Protein AF-A0A6P0J119-F1 (afdb_monomer_lite)

Radius of gyration: 34.5 Å; chains: 1; bounding box: 91×31×108 Å

Foldseek 3Di:
DWFAKKKKKKKWKKKKFKFFVVPGGTQDIDMWIDIDIDIAGIDPPDPDQDDRNHHDDPDDDTDDDDDDDDDPPDPVVVQVDDDDDTDMDIDMGTDMDMDMDPPDDDDDDDDTDDDDDDDDDDDDDDDDPPPPVVVVVVVPPPPPDDDDDDD

Structure (mmCIF, N/CA/C/O backbone):
data_AF-A0A6P0J119-F1
#
_entry.id   AF-A0A6P0J119-F1
#
loop_
_atom_site.group_PDB
_atom_site.id
_atom_site.type_symbol
_atom_site.label_atom_id
_atom_site.label_alt_id
_atom_site.label_comp_id
_atom_site.label_asym_id
_atom_site.label_entity_id
_atom_site.label_seq_id
_atom_site.pdbx_PDB_ins_code
_atom_site.Cartn_x
_atom_site.Cartn_y
_atom_site.Cartn_z
_atom_site.occupancy
_atom_site.B_iso_or_equiv
_atom_site.auth_seq_id
_atom_site.auth_comp_id
_atom_site.auth_asym_id
_atom_site.auth_atom_id
_atom_site.pdbx_PDB_model_num
ATOM 1 N N . GLN A 1 1 ? -15.773 -10.892 31.754 1.00 48.44 1 GLN A N 1
ATOM 2 C CA . GLN A 1 1 ? -14.857 -9.785 32.082 1.00 48.44 1 GLN A CA 1
ATOM 3 C C . GLN A 1 1 ? -15.279 -8.646 31.172 1.00 48.44 1 GLN A C 1
ATOM 5 O O . GLN A 1 1 ? -15.210 -8.831 29.965 1.00 48.44 1 GLN A O 1
ATOM 10 N N . GLU A 1 2 ? -15.884 -7.592 31.723 1.00 58.34 2 GLU A N 1
ATOM 11 C CA . GLU A 1 2 ? -16.327 -6.421 30.948 1.00 58.34 2 GLU A CA 1
ATOM 12 C C . GLU A 1 2 ? -15.096 -5.665 30.429 1.00 58.34 2 GLU A C 1
ATOM 14 O O . GLU A 1 2 ? -14.084 -5.582 31.132 1.00 58.34 2 GLU A O 1
ATOM 19 N N . GLY A 1 3 ? -15.141 -5.213 29.173 1.00 66.00 3 GLY A N 1
ATOM 20 C CA . GLY A 1 3 ? -14.013 -4.546 28.520 1.00 66.00 3 GLY A CA 1
ATOM 21 C C . GLY A 1 3 ? -13.724 -3.193 29.166 1.00 66.00 3 GLY A C 1
ATOM 22 O O . GLY A 1 3 ? -14.652 -2.476 29.507 1.00 66.00 3 GLY A O 1
ATOM 23 N N . ALA A 1 4 ? -12.451 -2.843 29.342 1.00 82.62 4 ALA A N 1
ATOM 24 C CA . ALA A 1 4 ? -12.044 -1.506 29.775 1.00 82.62 4 ALA A CA 1
ATOM 25 C C . ALA A 1 4 ? -11.980 -0.554 28.564 1.00 82.62 4 ALA A C 1
ATOM 27 O O . ALA A 1 4 ? -11.748 -1.038 27.452 1.00 82.62 4 ALA A O 1
ATOM 28 N N . PRO A 1 5 ? -12.137 0.774 28.753 1.00 87.69 5 PRO A N 1
ATOM 29 C CA . PRO A 1 5 ? -11.878 1.727 27.678 1.00 87.69 5 PRO A CA 1
ATOM 30 C C . PRO A 1 5 ? -10.437 1.574 27.178 1.00 87.69 5 PRO A C 1
ATOM 32 O O . PRO A 1 5 ? -9.519 1.285 27.956 1.00 87.69 5 PRO A O 1
ATOM 35 N N . SER A 1 6 ? -10.233 1.745 25.877 1.00 92.31 6 SER A N 1
ATOM 36 C CA . SER A 1 6 ? -8.945 1.500 25.236 1.00 92.31 6 SER A CA 1
ATOM 37 C C . SER A 1 6 ? -8.727 2.420 24.045 1.00 92.31 6 SER A C 1
ATOM 39 O O . SER A 1 6 ? -9.655 2.732 23.303 1.00 92.31 6 SER A O 1
ATOM 41 N N . THR A 1 7 ? -7.475 2.822 23.846 1.00 95.00 7 THR A N 1
ATOM 42 C CA . THR A 1 7 ? -7.051 3.466 22.606 1.00 95.00 7 THR A CA 1
ATOM 43 C C . THR A 1 7 ? -6.616 2.397 21.619 1.00 95.00 7 THR A C 1
ATOM 45 O O . THR A 1 7 ? -5.738 1.582 21.906 1.00 95.00 7 THR A O 1
ATOM 48 N N . VAL A 1 8 ? -7.226 2.433 20.446 1.00 95.62 8 VAL A N 1
ATOM 49 C CA . VAL A 1 8 ? -6.929 1.571 19.313 1.00 95.62 8 VAL A CA 1
ATOM 50 C C . VAL A 1 8 ? -6.116 2.369 18.303 1.00 95.62 8 VAL A C 1
ATOM 52 O O . VAL A 1 8 ? -6.444 3.514 18.013 1.00 95.62 8 VAL A O 1
ATOM 55 N N . THR A 1 9 ? -5.058 1.770 17.771 1.00 97.50 9 THR A N 1
ATOM 56 C CA . THR A 1 9 ? -4.258 2.320 16.672 1.00 97.50 9 THR A CA 1
ATOM 57 C C . THR A 1 9 ? -4.585 1.559 15.398 1.00 97.50 9 THR A C 1
ATOM 59 O O . THR A 1 9 ? -4.545 0.329 15.393 1.00 97.50 9 THR A O 1
ATOM 62 N N . LEU A 1 10 ? -4.914 2.284 14.338 1.00 97.12 10 LEU A N 1
ATOM 63 C CA . LEU A 1 10 ? -5.143 1.759 13.003 1.00 97.12 10 LEU A CA 1
ATOM 64 C C . LEU A 1 10 ? -4.006 2.231 12.108 1.00 97.12 10 LEU A C 1
ATOM 66 O O . LEU A 1 10 ? -3.795 3.433 11.974 1.00 97.12 10 LEU A O 1
ATOM 70 N N . ASP A 1 11 ? -3.332 1.290 11.465 1.00 97.62 11 ASP A N 1
ATOM 71 C CA . ASP A 1 11 ? -2.353 1.573 10.426 1.00 97.62 11 ASP A CA 1
ATOM 72 C C . ASP A 1 11 ? -2.954 1.119 9.100 1.00 97.62 11 ASP A C 1
ATOM 74 O O . ASP A 1 11 ? -2.967 -0.070 8.787 1.00 97.62 11 ASP A O 1
ATOM 78 N N . LEU A 1 12 ? -3.509 2.063 8.343 1.00 97.44 12 LEU A N 1
ATOM 79 C CA . LEU A 1 12 ? -4.074 1.843 7.015 1.00 97.44 12 LEU A CA 1
ATOM 80 C C . LEU A 1 12 ? -2.941 1.961 6.000 1.00 97.44 12 LEU A C 1
ATOM 82 O O . LEU A 1 12 ? -2.557 3.063 5.603 1.00 97.44 12 LEU A O 1
ATOM 86 N N . ALA A 1 13 ? -2.372 0.817 5.641 1.00 97.19 13 ALA A N 1
ATOM 87 C CA . ALA A 1 13 ? -1.148 0.738 4.865 1.00 97.19 13 ALA A CA 1
ATOM 88 C C . ALA A 1 13 ? -1.357 0.004 3.543 1.00 97.19 13 ALA A C 1
ATOM 90 O O . ALA A 1 13 ? -2.264 -0.822 3.383 1.00 97.19 13 ALA A O 1
ATOM 91 N N . SER A 1 14 ? -0.463 0.280 2.603 1.00 98.06 14 SER A N 1
ATOM 92 C CA . SER A 1 14 ? -0.303 -0.519 1.397 1.00 98.06 14 SER A CA 1
ATOM 93 C C . SER A 1 14 ? 1.169 -0.680 1.046 1.00 98.06 14 SER A C 1
ATOM 95 O O . SER A 1 14 ? 2.012 0.117 1.452 1.00 98.06 14 SER A O 1
ATOM 97 N N . GLU A 1 15 ? 1.468 -1.730 0.296 1.00 97.38 15 GLU A N 1
ATOM 98 C CA . GLU A 1 15 ? 2.767 -1.974 -0.310 1.00 97.38 15 GLU A CA 1
ATOM 99 C C . GLU A 1 15 ? 2.567 -2.098 -1.817 1.00 97.38 15 GLU A C 1
ATOM 101 O O . GLU A 1 15 ? 1.802 -2.945 -2.291 1.00 97.38 15 GLU A O 1
ATOM 106 N N . ILE A 1 16 ? 3.217 -1.208 -2.562 1.00 98.06 16 ILE A N 1
ATOM 107 C CA . ILE A 1 16 ? 3.161 -1.171 -4.020 1.00 98.06 16 ILE A CA 1
ATOM 108 C C . ILE A 1 16 ? 4.588 -1.303 -4.527 1.00 98.06 16 ILE A C 1
ATOM 110 O O . ILE A 1 16 ? 5.463 -0.547 -4.098 1.00 98.06 16 ILE A O 1
ATOM 114 N N . ALA A 1 17 ? 4.827 -2.242 -5.436 1.00 97.38 17 ALA A N 1
ATOM 115 C CA . ALA A 1 17 ? 6.153 -2.473 -5.986 1.00 97.38 17 ALA A CA 1
ATOM 116 C C . ALA A 1 17 ? 6.109 -2.753 -7.488 1.00 97.38 17 ALA A C 1
ATOM 118 O O . ALA A 1 17 ? 5.194 -3.398 -8.003 1.00 97.38 17 ALA A O 1
ATOM 119 N N . LEU A 1 18 ? 7.146 -2.284 -8.176 1.00 97.25 18 LEU A N 1
ATOM 120 C CA . LEU A 1 18 ? 7.475 -2.686 -9.534 1.00 97.25 18 LEU A CA 1
ATOM 121 C C . LEU A 1 18 ? 8.708 -3.582 -9.485 1.00 97.25 18 LEU A C 1
ATOM 123 O O . LEU A 1 18 ? 9.757 -3.184 -8.971 1.00 97.25 18 LEU A O 1
ATOM 127 N N . ILE A 1 19 ? 8.574 -4.780 -10.032 1.00 97.00 19 ILE A N 1
ATOM 128 C CA . ILE A 1 19 ? 9.568 -5.843 -9.945 1.00 97.00 19 ILE A CA 1
ATOM 129 C C . ILE A 1 19 ? 9.923 -6.293 -11.360 1.00 97.00 19 ILE A C 1
ATOM 131 O O . ILE A 1 19 ? 9.050 -6.481 -12.207 1.00 97.00 19 ILE A O 1
ATOM 135 N N . LEU A 1 20 ? 11.213 -6.458 -11.619 1.00 95.56 20 LEU A N 1
ATOM 136 C CA . LEU A 1 20 ? 11.719 -7.157 -12.787 1.00 95.56 20 LEU A CA 1
ATOM 137 C C . LEU A 1 20 ? 11.491 -8.657 -12.584 1.00 95.56 20 LEU A C 1
ATOM 139 O O . LEU A 1 20 ? 11.907 -9.190 -11.564 1.00 95.56 20 LEU A O 1
ATOM 143 N N . SER A 1 21 ? 10.817 -9.333 -13.514 1.00 94.38 21 SER A N 1
ATOM 144 C CA . SER A 1 21 ? 10.434 -10.742 -13.296 1.00 94.38 21 SER A CA 1
ATOM 145 C C . SER A 1 21 ? 11.631 -11.690 -13.325 1.00 94.38 21 SER A C 1
ATOM 147 O O . SER A 1 21 ? 11.659 -12.679 -12.602 1.00 94.38 21 SER A O 1
ATOM 149 N N . GLU A 1 22 ? 12.610 -11.391 -14.179 1.00 91.31 22 GLU A N 1
ATOM 150 C CA . GLU A 1 22 ? 13.846 -12.151 -14.310 1.00 91.31 22 GLU A CA 1
ATOM 151 C C . GLU A 1 22 ? 14.995 -11.184 -14.643 1.00 91.31 22 GLU A C 1
ATOM 153 O O . GLU A 1 22 ? 14.962 -10.548 -15.705 1.00 91.31 22 GLU A O 1
ATOM 158 N N . PRO A 1 23 ? 16.010 -11.065 -13.770 1.00 91.06 23 PRO A N 1
ATOM 159 C CA . PRO A 1 23 ? 16.039 -11.588 -12.396 1.00 91.06 23 PRO A CA 1
ATOM 160 C C . PRO A 1 23 ? 15.006 -10.894 -11.488 1.00 91.06 23 PRO A C 1
ATOM 162 O O . PRO A 1 23 ? 14.676 -9.738 -11.728 1.00 91.06 23 PRO A O 1
ATOM 165 N N . ASP A 1 24 ? 14.559 -11.580 -10.429 1.00 94.62 24 ASP A N 1
ATOM 166 C CA . ASP A 1 24 ? 13.621 -11.070 -9.409 1.00 94.62 24 ASP A CA 1
ATOM 167 C C . ASP A 1 24 ? 14.225 -9.888 -8.620 1.00 94.62 24 ASP A C 1
ATOM 169 O O . ASP A 1 24 ? 14.902 -10.064 -7.600 1.00 94.62 24 ASP A O 1
ATOM 173 N N . ILE A 1 25 ? 14.054 -8.674 -9.152 1.00 93.94 25 ILE A N 1
ATOM 174 C CA . ILE A 1 25 ? 14.626 -7.431 -8.616 1.00 93.94 25 ILE A CA 1
ATOM 175 C C . ILE A 1 25 ? 13.528 -6.383 -8.454 1.00 93.94 25 ILE A C 1
ATOM 177 O O . ILE A 1 25 ? 12.904 -5.962 -9.427 1.00 93.94 25 ILE A O 1
ATOM 181 N N . THR A 1 26 ? 13.360 -5.863 -7.239 1.00 95.62 26 THR A N 1
ATOM 182 C CA . THR A 1 26 ? 12.514 -4.689 -6.991 1.00 95.62 26 THR A CA 1
ATOM 183 C C . THR A 1 26 ? 13.166 -3.431 -7.563 1.00 95.62 26 THR A C 1
ATOM 185 O O . THR A 1 26 ? 14.220 -2.998 -7.100 1.00 95.62 26 THR A O 1
ATOM 188 N N . LEU A 1 27 ? 12.520 -2.821 -8.554 1.00 95.31 27 LEU A N 1
ATOM 189 C CA . LEU A 1 27 ? 12.991 -1.604 -9.221 1.00 95.31 27 LEU A CA 1
ATOM 190 C C . LEU A 1 27 ? 12.631 -0.351 -8.422 1.00 95.31 27 LEU A C 1
ATOM 192 O O . LEU A 1 27 ? 13.443 0.570 -8.288 1.00 95.31 27 LEU A O 1
ATOM 196 N N . VAL A 1 28 ? 11.403 -0.326 -7.904 1.00 96.06 28 VAL A N 1
ATOM 197 C CA . VAL A 1 28 ? 10.874 0.735 -7.049 1.00 96.06 28 VAL A CA 1
ATOM 198 C C . VAL A 1 28 ? 9.745 0.187 -6.182 1.00 96.06 28 VAL A C 1
ATOM 200 O O . VAL A 1 28 ? 8.942 -0.627 -6.636 1.00 96.06 28 VAL A O 1
ATOM 203 N N . ASP A 1 29 ? 9.686 0.650 -4.940 1.00 97.00 29 ASP A N 1
ATOM 204 C CA . ASP A 1 29 ? 8.612 0.371 -3.995 1.00 97.00 29 ASP A CA 1
ATOM 205 C C . ASP A 1 29 ? 8.165 1.654 -3.284 1.00 97.00 29 ASP A C 1
ATOM 207 O O . ASP A 1 29 ? 8.972 2.562 -3.045 1.00 97.00 29 ASP A O 1
ATOM 211 N N . VAL A 1 30 ? 6.876 1.716 -2.952 1.00 98.00 30 VAL A N 1
ATOM 212 C CA . VAL A 1 30 ? 6.262 2.774 -2.141 1.00 98.00 30 VAL A CA 1
ATOM 213 C C . VAL A 1 30 ? 5.342 2.165 -1.091 1.00 98.00 30 VAL A C 1
ATOM 215 O O . VAL A 1 30 ? 4.751 1.098 -1.302 1.00 98.00 30 VAL A O 1
ATOM 218 N N . LYS A 1 31 ? 5.223 2.847 0.053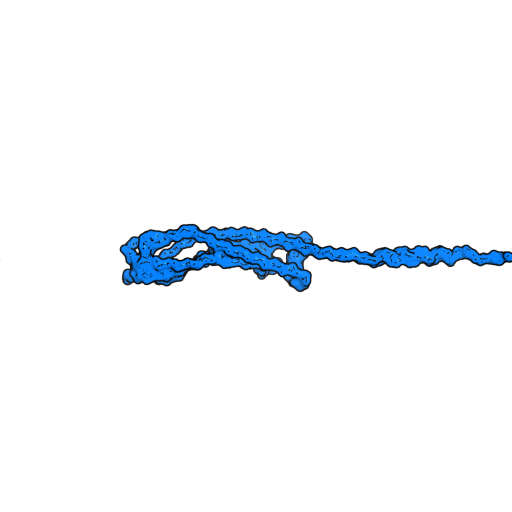 1.00 97.50 31 LYS A N 1
ATOM 219 C CA . LYS A 1 31 ? 4.456 2.353 1.207 1.00 97.50 31 LYS A CA 1
ATOM 220 C C . LYS A 1 31 ? 3.546 3.440 1.784 1.00 97.50 31 LYS A C 1
ATOM 222 O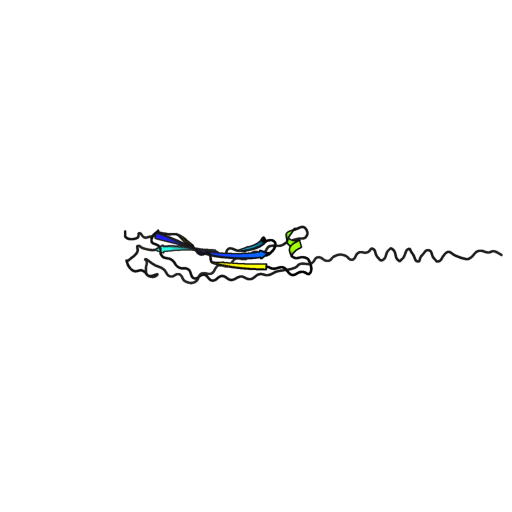 O . LYS A 1 31 ? 3.822 3.944 2.875 1.00 97.50 31 LYS A O 1
ATOM 227 N N . PRO A 1 32 ? 2.467 3.823 1.071 1.00 98.00 32 PRO A N 1
ATOM 228 C CA . PRO A 1 32 ? 1.482 4.757 1.603 1.00 98.00 32 PRO A CA 1
ATOM 229 C C . PRO A 1 32 ? 0.916 4.252 2.937 1.00 98.00 32 PRO A C 1
ATOM 231 O O . PRO A 1 32 ? 0.506 3.093 3.040 1.00 98.00 32 PRO A O 1
ATOM 234 N N . LEU A 1 33 ? 0.878 5.129 3.942 1.00 97.50 33 LEU A N 1
ATOM 235 C CA . LEU A 1 33 ? 0.397 4.827 5.289 1.00 97.50 33 LEU A CA 1
ATOM 236 C C . LEU A 1 33 ? -0.409 6.004 5.847 1.00 97.50 33 LEU A C 1
ATOM 238 O O . LEU A 1 33 ? 0.078 7.134 5.896 1.00 97.50 33 LEU A O 1
ATOM 242 N N . VAL A 1 34 ? -1.603 5.709 6.357 1.00 97.94 34 VAL A N 1
ATOM 243 C CA . VAL A 1 34 ? -2.312 6.563 7.317 1.00 97.94 34 VAL A CA 1
ATOM 244 C C . VAL A 1 34 ? -2.315 5.852 8.661 1.00 97.94 34 VAL A C 1
ATOM 246 O O . VAL A 1 34 ? -2.823 4.740 8.759 1.00 97.94 34 VAL A O 1
ATOM 249 N N . SER A 1 35 ? -1.790 6.501 9.698 1.00 97.06 35 SER A N 1
ATOM 250 C CA . SER A 1 35 ? -1.892 6.011 11.073 1.00 97.06 35 SER A CA 1
ATOM 251 C C . SER A 1 35 ? -2.859 6.888 11.860 1.00 97.06 35 SER A C 1
ATOM 253 O O . SER A 1 35 ? -2.745 8.117 11.853 1.00 97.06 35 SER A O 1
ATOM 255 N N . GLU A 1 36 ? -3.828 6.268 12.520 1.00 95.81 36 GLU A N 1
ATOM 256 C CA . GLU A 1 36 ? -4.841 6.950 13.318 1.00 95.81 36 GLU A CA 1
ATOM 257 C C . GLU A 1 36 ? -5.031 6.257 14.661 1.00 95.81 36 GLU A C 1
ATOM 259 O O . GLU A 1 36 ? -4.963 5.037 14.772 1.00 95.81 36 GLU A O 1
ATOM 264 N N . GLN A 1 37 ? -5.315 7.049 15.692 1.00 96.44 37 GLN A N 1
ATOM 265 C CA . GLN A 1 37 ? -5.699 6.537 16.997 1.00 96.44 37 GLN A CA 1
ATOM 266 C C . GLN A 1 37 ? -7.145 6.902 17.297 1.00 96.44 37 GLN A C 1
ATOM 268 O O . GLN A 1 37 ? -7.549 8.054 17.129 1.00 96.44 37 GLN A O 1
ATOM 273 N N . VAL A 1 38 ? -7.900 5.932 17.801 1.00 95.62 38 VAL A N 1
ATOM 274 C CA . VAL A 1 38 ? -9.284 6.113 18.230 1.00 95.62 38 VAL A CA 1
ATOM 275 C C . VAL A 1 38 ? -9.431 5.639 19.666 1.00 95.62 38 VAL A C 1
ATOM 277 O O . VAL A 1 38 ? -9.061 4.517 20.002 1.00 95.62 38 VAL A O 1
ATOM 280 N N . ALA A 1 39 ? -9.968 6.504 20.522 1.00 95.25 39 ALA A N 1
ATOM 281 C CA . ALA A 1 39 ? -10.363 6.123 21.869 1.00 95.25 39 ALA A CA 1
ATOM 282 C C . ALA A 1 39 ? -11.763 5.503 21.827 1.00 95.25 39 ALA A C 1
ATOM 284 O O . ALA A 1 39 ? -12.688 6.119 21.298 1.00 95.25 39 ALA A O 1
ATOM 285 N N . LEU A 1 40 ? -11.898 4.305 22.389 1.00 94.56 40 LEU A N 1
ATOM 286 C CA . LEU A 1 40 ? -13.165 3.604 22.558 1.00 94.56 40 LEU A CA 1
ATOM 287 C C . LEU A 1 40 ? -13.454 3.416 24.046 1.00 94.56 40 LEU A C 1
ATOM 289 O O . LEU A 1 40 ? -12.551 3.136 24.844 1.00 94.56 40 LEU A O 1
ATOM 293 N N . ASP A 1 41 ? -14.723 3.546 24.406 1.00 93.75 41 ASP A N 1
ATOM 294 C CA . ASP A 1 41 ? -15.222 3.216 25.731 1.00 93.75 41 ASP A CA 1
ATOM 295 C C . ASP A 1 41 ? -15.312 1.692 25.931 1.00 93.75 41 ASP A C 1
ATOM 297 O O . ASP A 1 41 ? -14.983 0.877 25.069 1.00 93.75 41 ASP A O 1
ATOM 301 N N . SER A 1 42 ? -15.740 1.294 27.127 1.00 92.00 42 SER A N 1
ATOM 302 C CA . SER A 1 42 ? -16.011 -0.103 27.476 1.00 92.00 42 SER A CA 1
ATOM 303 C C . SER A 1 42 ? -17.079 -0.718 26.565 1.00 92.00 42 SER A C 1
ATOM 305 O O . SER A 1 42 ? -18.042 -0.044 26.207 1.00 92.00 42 SER A O 1
ATOM 307 N N . TYR A 1 43 ? -16.946 -2.011 26.243 1.00 91.75 43 TYR A N 1
ATOM 308 C CA . TYR A 1 43 ? -17.977 -2.746 25.501 1.00 91.75 43 TYR A CA 1
ATOM 309 C C . TYR A 1 43 ? -19.315 -2.680 26.246 1.00 91.75 43 TYR A C 1
ATOM 311 O O . TYR A 1 43 ? -19.393 -3.056 27.416 1.00 91.75 43 TYR A O 1
ATOM 319 N N . ASP A 1 44 ? -20.358 -2.226 25.563 1.00 90.94 44 ASP A N 1
ATOM 320 C CA . ASP A 1 44 ? -21.685 -1.964 26.133 1.00 90.94 44 ASP A CA 1
ATOM 321 C C . ASP A 1 44 ? -22.637 -3.173 26.067 1.00 90.94 44 ASP A C 1
ATOM 323 O O . ASP A 1 44 ? -23.781 -3.099 26.521 1.00 90.94 44 ASP A O 1
ATOM 327 N N . GLY A 1 45 ? -22.165 -4.304 25.536 1.00 90.81 45 GLY A N 1
ATOM 328 C CA . GLY A 1 45 ? -22.942 -5.534 25.401 1.00 90.81 45 GLY A CA 1
ATOM 329 C C . GLY A 1 45 ? -23.484 -5.787 23.994 1.00 90.81 45 GLY A C 1
ATOM 330 O O . GLY A 1 45 ? -23.939 -6.908 23.741 1.00 90.81 45 GLY A O 1
ATOM 331 N N . VAL A 1 46 ? -23.399 -4.820 23.076 1.00 92.25 46 VAL A N 1
AT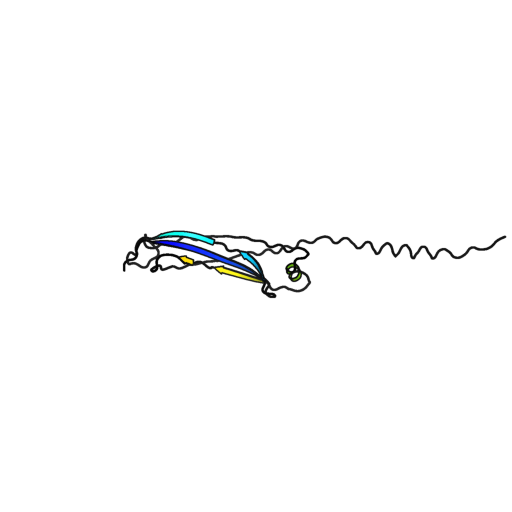OM 332 C CA . VAL A 1 46 ? -23.908 -4.933 21.702 1.00 92.25 46 VAL A CA 1
ATOM 333 C C . VAL A 1 46 ? -22.755 -4.936 20.702 1.00 92.25 46 VAL A C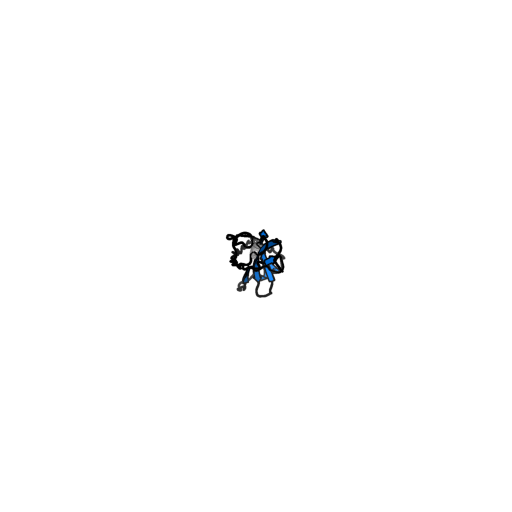 1
ATOM 335 O O . VAL A 1 46 ? -21.895 -4.067 20.716 1.00 92.25 46 VAL A O 1
ATOM 338 N N . LEU A 1 47 ? -22.732 -5.930 19.808 1.00 91.69 47 LEU A N 1
ATOM 339 C CA . LEU A 1 47 ? -21.720 -5.998 18.759 1.00 91.69 47 LEU A CA 1
ATOM 340 C C . LEU A 1 47 ? -22.143 -5.138 17.568 1.00 91.69 47 LEU A C 1
ATOM 342 O O . LEU A 1 47 ? -22.820 -5.617 16.655 1.00 91.69 47 LEU A O 1
ATOM 346 N N . ASP A 1 48 ? -21.714 -3.885 17.580 1.00 92.56 48 ASP A N 1
ATOM 347 C CA . ASP A 1 48 ? -21.807 -2.976 16.447 1.00 92.56 48 ASP A CA 1
ATOM 348 C C . ASP A 1 48 ? -20.527 -2.129 16.300 1.00 92.56 48 ASP A C 1
ATOM 350 O O . ASP A 1 48 ? -19.559 -2.284 17.043 1.00 92.56 48 ASP A O 1
ATOM 354 N N . PHE A 1 49 ? -20.490 -1.290 15.265 1.00 93.12 49 PHE A N 1
ATOM 355 C CA . PHE A 1 49 ? -19.384 -0.369 14.987 1.00 93.12 49 PHE A CA 1
ATOM 356 C C . PHE A 1 49 ? -19.843 1.088 15.151 1.00 93.12 49 PHE A C 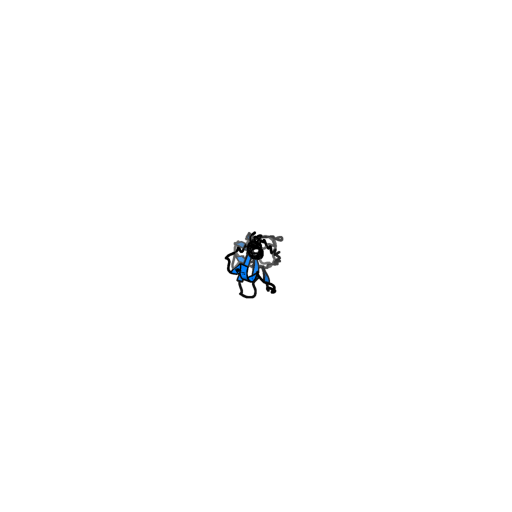1
ATOM 358 O O . PHE A 1 49 ? -19.503 1.950 14.333 1.00 93.12 49 PHE A O 1
ATOM 365 N N . ALA A 1 50 ? -20.679 1.352 16.157 1.00 90.94 50 ALA A N 1
ATOM 366 C CA . ALA A 1 50 ? -21.277 2.652 16.429 1.00 90.94 50 ALA A CA 1
ATOM 367 C C . ALA A 1 50 ? -21.209 3.007 17.928 1.00 90.94 50 ALA A C 1
ATOM 369 O O . ALA A 1 50 ? -20.701 2.258 18.756 1.00 90.94 50 ALA A O 1
ATOM 370 N N . GLY A 1 51 ? -21.705 4.197 18.278 1.00 90.69 51 GLY A N 1
ATOM 371 C CA . GLY A 1 51 ? -21.696 4.669 19.663 1.00 90.69 51 GLY A CA 1
ATOM 372 C C . GLY A 1 51 ? -20.298 5.049 20.153 1.00 90.69 51 GLY A C 1
ATOM 373 O O . GLY A 1 51 ? -19.482 5.539 19.378 1.00 90.69 51 GLY A O 1
ATOM 374 N N . SER A 1 52 ? -20.054 4.902 21.458 1.00 91.88 52 SER A N 1
ATOM 375 C CA . SER A 1 52 ? -18.745 5.189 22.062 1.00 91.88 52 SER A CA 1
ATOM 376 C C . SER A 1 52 ? -17.877 3.943 22.262 1.00 91.88 52 SER A C 1
ATOM 378 O O . SER A 1 52 ? -16.666 4.068 22.424 1.00 91.88 52 SER A O 1
ATOM 380 N N . SER A 1 53 ? -18.474 2.748 22.213 1.00 93.06 53 SER A N 1
ATOM 381 C CA . SER A 1 53 ? -17.815 1.439 22.319 1.00 93.06 53 SER A CA 1
ATOM 382 C C . SER A 1 53 ? -17.336 0.895 20.959 1.00 93.06 53 SER A C 1
ATOM 384 O O . SER A 1 53 ? -16.495 -0.006 20.918 1.00 93.06 53 SER A O 1
ATOM 386 N N . GLY A 1 54 ? -17.819 1.467 19.850 1.00 94.25 54 GLY A N 1
ATOM 387 C CA . GLY A 1 54 ? -17.447 1.124 18.480 1.00 94.25 54 GLY A CA 1
ATOM 388 C C . GLY A 1 54 ? -17.379 2.352 17.569 1.00 94.25 54 GLY A C 1
ATOM 389 O O . GLY A 1 54 ? -17.883 3.427 17.882 1.00 94.25 54 GLY A O 1
ATOM 390 N N . VAL A 1 55 ? -16.728 2.204 16.414 1.00 95.00 55 VAL A N 1
ATOM 391 C CA . VAL A 1 55 ? -16.594 3.287 15.432 1.00 95.00 55 VAL A CA 1
ATOM 392 C C . VAL A 1 55 ? -16.553 2.736 14.011 1.00 95.00 55 VAL A C 1
ATOM 394 O O . VAL A 1 55 ? -15.905 1.727 13.737 1.00 95.00 55 VAL A O 1
ATOM 397 N N . THR A 1 56 ? -17.205 3.444 13.091 1.00 95.44 56 THR A N 1
ATOM 398 C CA . THR A 1 56 ? -17.009 3.292 11.649 1.00 95.44 56 THR A CA 1
ATOM 399 C C . THR A 1 56 ? -16.319 4.549 11.152 1.00 95.44 56 THR A C 1
ATOM 401 O O . THR A 1 56 ? -16.861 5.649 11.272 1.00 95.44 56 THR A O 1
ATOM 404 N N . LEU A 1 57 ? -15.107 4.400 10.628 1.00 93.69 57 LEU A N 1
ATOM 405 C CA . LEU A 1 57 ? -14.332 5.529 10.130 1.00 93.69 57 LEU A CA 1
ATOM 406 C C . LEU A 1 57 ? -14.716 5.837 8.676 1.00 93.69 57 LEU A C 1
ATOM 408 O O . LEU A 1 57 ? -14.973 4.906 7.908 1.00 93.69 57 LEU A O 1
ATOM 412 N N . PRO A 1 58 ? -14.753 7.123 8.277 1.00 94.44 58 PRO A N 1
ATOM 413 C CA . PRO A 1 58 ? -14.867 7.480 6.869 1.00 94.44 58 PRO A CA 1
ATOM 414 C C . PRO A 1 58 ? -13.620 7.028 6.103 1.00 94.44 58 PRO A C 1
ATOM 416 O O . PRO A 1 58 ? -12.573 6.767 6.703 1.00 94.44 58 PRO A O 1
ATOM 419 N N . GLU A 1 59 ? -13.738 6.989 4.777 1.00 95.06 59 GLU A N 1
ATOM 420 C CA . GLU A 1 59 ? -12.639 6.663 3.870 1.00 95.06 59 GLU A CA 1
ATOM 421 C C . GLU A 1 59 ? -11.395 7.513 4.149 1.00 95.06 59 GLU A C 1
ATOM 423 O O . GLU A 1 59 ? -11.487 8.706 4.458 1.00 95.06 59 GLU A O 1
ATOM 428 N N . ARG A 1 60 ? -10.229 6.868 4.060 1.00 96.56 60 ARG A N 1
ATOM 429 C CA . ARG A 1 60 ? -8.916 7.491 4.213 1.00 96.56 60 ARG A CA 1
ATOM 430 C C . ARG A 1 60 ? -8.095 7.220 2.975 1.00 96.56 60 ARG A C 1
ATOM 432 O O . ARG A 1 60 ? -8.090 6.105 2.465 1.00 96.56 60 ARG A O 1
ATOM 439 N N . GLU A 1 61 ? -7.358 8.239 2.568 1.00 96.12 61 GLU A N 1
ATOM 440 C CA . GLU A 1 61 ? -6.462 8.175 1.429 1.00 96.12 61 GLU A CA 1
ATOM 441 C C . GLU A 1 61 ? -5.030 8.420 1.900 1.00 96.12 61 GLU A C 1
ATOM 443 O O . GLU A 1 61 ? -4.763 9.316 2.704 1.00 96.12 61 GLU A O 1
ATOM 448 N N . ALA A 1 62 ? -4.108 7.619 1.377 1.00 96.88 62 ALA A N 1
ATOM 449 C CA . ALA A 1 62 ? -2.684 7.896 1.403 1.00 96.88 62 ALA A CA 1
ATOM 450 C C . ALA A 1 62 ? -2.133 7.694 -0.002 1.00 96.88 62 ALA A C 1
ATOM 452 O O . ALA A 1 62 ? -2.526 6.776 -0.719 1.00 96.88 62 ALA A O 1
ATOM 453 N N . SER A 1 63 ? -1.183 8.543 -0.364 1.00 96.75 63 SER A N 1
ATOM 454 C CA . SER A 1 63 ? -0.436 8.450 -1.608 1.00 96.75 63 SER A CA 1
ATOM 455 C C . SER A 1 63 ? 1.043 8.577 -1.297 1.00 96.75 63 SER A C 1
ATOM 457 O O . SER A 1 63 ? 1.429 9.373 -0.441 1.00 96.75 63 SER A O 1
ATOM 459 N N . ASP A 1 64 ? 1.858 7.836 -2.026 1.00 97.69 64 ASP A N 1
ATOM 460 C CA . ASP A 1 64 ? 3.308 7.929 -1.975 1.00 97.69 64 ASP A CA 1
ATOM 461 C C . ASP A 1 64 ? 3.851 7.770 -3.398 1.00 97.69 64 ASP A C 1
ATOM 463 O O . ASP A 1 64 ? 3.192 7.193 -4.268 1.00 97.69 64 ASP A O 1
ATOM 467 N N . SER A 1 65 ? 5.025 8.330 -3.655 1.00 96.50 65 SER A N 1
ATOM 468 C CA . SER A 1 65 ? 5.648 8.312 -4.973 1.00 96.50 65 SER A CA 1
ATOM 469 C C . SER A 1 65 ? 7.153 8.232 -4.829 1.00 96.50 65 SER A C 1
ATOM 471 O O . SER A 1 65 ? 7.758 8.985 -4.063 1.00 96.50 65 SER A O 1
ATOM 473 N N . ARG A 1 66 ? 7.769 7.370 -5.629 1.00 97.31 66 ARG A N 1
ATOM 474 C CA . ARG A 1 66 ? 9.214 7.203 -5.651 1.00 97.31 66 ARG A CA 1
ATOM 475 C C . ARG A 1 66 ? 9.672 6.961 -7.077 1.00 97.31 66 ARG A C 1
ATOM 477 O O . ARG A 1 66 ? 8.957 6.373 -7.880 1.00 97.31 66 ARG A O 1
ATOM 484 N N . SER A 1 67 ? 10.876 7.421 -7.375 1.00 95.56 67 SER A N 1
ATOM 485 C CA . SER A 1 67 ? 11.553 7.177 -8.641 1.00 95.56 67 SER A CA 1
ATOM 486 C C . SER A 1 67 ? 12.926 6.584 -8.373 1.00 95.56 67 SER A C 1
ATOM 488 O O . SER A 1 67 ? 13.569 6.921 -7.376 1.00 95.56 67 SER A O 1
ATOM 490 N N . ASN A 1 68 ? 13.382 5.744 -9.292 1.00 94.81 68 ASN A N 1
ATOM 491 C CA . ASN A 1 68 ? 14.747 5.248 -9.330 1.00 94.81 68 ASN A CA 1
ATOM 492 C C . ASN A 1 68 ? 15.334 5.548 -10.714 1.00 94.81 68 ASN A C 1
ATOM 494 O O . ASN A 1 68 ? 14.614 5.474 -11.711 1.00 94.81 68 ASN A O 1
ATOM 498 N N . THR A 1 69 ? 16.614 5.906 -10.768 1.00 94.81 69 THR A N 1
ATOM 499 C CA . THR A 1 69 ? 17.296 6.298 -12.008 1.00 94.81 69 THR A CA 1
ATOM 500 C C . THR A 1 69 ? 18.553 5.463 -12.160 1.00 94.81 69 THR A C 1
ATOM 502 O O . THR A 1 69 ? 19.415 5.501 -11.286 1.00 94.81 69 THR A O 1
ATOM 505 N N . PHE A 1 70 ? 18.672 4.766 -13.289 1.00 92.94 70 PHE A N 1
ATOM 506 C CA . PHE A 1 70 ? 19.855 3.983 -13.637 1.00 92.94 70 PHE A CA 1
ATOM 507 C C . PHE A 1 70 ? 20.691 4.730 -14.680 1.00 92.94 70 PHE A C 1
ATOM 509 O O . PHE A 1 70 ? 20.174 5.144 -15.721 1.00 92.94 70 PHE A O 1
ATOM 516 N N . MET A 1 71 ? 21.976 4.920 -14.403 1.00 92.31 71 MET A N 1
ATOM 517 C CA . MET A 1 71 ? 22.927 5.623 -15.263 1.00 92.31 71 MET A CA 1
ATOM 518 C C . MET A 1 71 ? 23.907 4.658 -15.937 1.00 92.31 71 MET A C 1
ATOM 520 O O . MET A 1 71 ? 24.038 3.488 -15.581 1.00 92.31 71 MET A O 1
ATOM 524 N N . SER A 1 72 ? 24.640 5.165 -16.932 1.00 88.56 72 SER A N 1
ATOM 525 C CA . SER A 1 72 ? 25.725 4.423 -17.576 1.00 88.56 72 SER A CA 1
ATOM 526 C C . SER A 1 72 ? 26.751 3.946 -16.544 1.00 88.56 72 SER A C 1
ATOM 528 O O . SER A 1 72 ? 27.441 4.760 -15.934 1.00 88.56 72 SER A O 1
ATOM 530 N N . GLY A 1 73 ? 26.879 2.628 -16.397 1.00 86.88 73 GLY A N 1
ATOM 531 C CA . GLY A 1 73 ? 27.738 1.989 -15.396 1.00 86.88 73 GLY A CA 1
ATOM 532 C C . GLY A 1 73 ? 26.961 1.158 -14.375 1.00 86.88 73 GLY A C 1
ATOM 533 O O . GLY A 1 73 ? 27.547 0.240 -13.803 1.00 86.88 73 GLY A O 1
ATOM 534 N N . ASP A 1 74 ? 25.660 1.412 -14.216 1.00 91.62 74 ASP A N 1
ATOM 535 C CA . ASP A 1 74 ? 24.788 0.607 -13.363 1.00 91.62 74 ASP A CA 1
ATOM 536 C C . ASP A 1 74 ? 24.467 -0.723 -14.047 1.00 91.62 74 ASP A C 1
ATOM 538 O O . ASP A 1 74 ? 24.129 -0.775 -15.236 1.00 91.62 74 ASP A O 1
ATOM 542 N N . SER A 1 75 ? 24.567 -1.818 -13.296 1.00 89.62 75 SER A N 1
ATOM 543 C CA . SER A 1 75 ? 24.288 -3.157 -13.819 1.00 89.62 75 SER A CA 1
ATOM 544 C C . SER A 1 75 ? 22.827 -3.323 -14.232 1.00 89.62 75 SER A C 1
ATOM 546 O O . SER A 1 75 ? 22.526 -3.994 -15.216 1.00 89.62 75 SER A O 1
ATOM 548 N N . GLU A 1 76 ? 21.929 -2.657 -13.523 1.00 90.44 76 GLU A N 1
ATOM 549 C CA . GLU A 1 76 ? 20.486 -2.709 -13.677 1.00 90.44 76 GLU A CA 1
ATOM 550 C C . GLU A 1 76 ? 20.039 -2.071 -14.990 1.00 90.44 76 GLU A C 1
ATOM 552 O O . GLU A 1 76 ? 19.102 -2.559 -15.618 1.00 90.44 76 GLU A O 1
ATOM 557 N N . LEU A 1 77 ? 20.756 -1.042 -15.465 1.00 91.75 77 LEU A N 1
ATOM 558 C CA . LEU A 1 77 ? 20.474 -0.423 -16.759 1.00 91.75 77 LEU A CA 1
ATOM 559 C C . LEU A 1 77 ? 20.562 -1.452 -17.891 1.00 91.75 77 LEU A C 1
ATOM 561 O O . LEU A 1 77 ? 19.790 -1.374 -18.842 1.00 91.75 77 LEU A O 1
ATOM 565 N N . SER A 1 78 ? 21.460 -2.438 -17.784 1.00 90.62 78 SER A N 1
ATOM 566 C CA . SER A 1 78 ? 21.654 -3.449 -18.829 1.00 90.62 78 SER A CA 1
ATOM 567 C C . SER A 1 78 ? 20.411 -4.302 -19.103 1.00 90.62 78 SER A C 1
ATOM 569 O O . SER A 1 78 ? 20.245 -4.738 -20.240 1.00 90.62 78 SER A O 1
ATOM 571 N N . TYR A 1 79 ? 19.507 -4.463 -18.127 1.00 90.44 79 TYR A N 1
ATOM 572 C CA . TYR A 1 79 ? 18.230 -5.167 -18.312 1.00 90.44 79 TYR A CA 1
ATOM 573 C C . TYR A 1 79 ? 17.228 -4.379 -19.167 1.00 90.44 79 TYR A C 1
ATOM 575 O O . TYR A 1 79 ? 16.280 -4.948 -19.696 1.00 90.44 79 TYR A O 1
ATOM 583 N N . PHE A 1 80 ? 17.444 -3.074 -19.340 1.00 90.06 80 PHE A N 1
ATOM 584 C CA . PHE A 1 80 ? 16.586 -2.190 -20.133 1.00 90.06 80 PHE A CA 1
ATOM 585 C C . PHE A 1 80 ? 17.216 -1.798 -21.475 1.00 90.06 80 PHE A C 1
ATOM 587 O O . PHE A 1 80 ? 16.689 -0.931 -22.176 1.00 90.06 80 PHE A O 1
ATOM 594 N N . LEU A 1 81 ? 18.351 -2.409 -21.836 1.00 88.50 81 LEU A N 1
ATOM 595 C CA . LEU A 1 81 ? 19.045 -2.188 -23.101 1.00 88.50 81 LEU A CA 1
ATOM 596 C C . LEU A 1 81 ? 18.881 -3.404 -24.017 1.00 88.50 81 LEU A C 1
ATOM 598 O O . LEU A 1 81 ? 19.101 -4.541 -23.613 1.00 88.50 81 LEU A O 1
ATOM 602 N N . GLY A 1 82 ? 18.569 -3.163 -25.290 1.00 86.00 82 GLY A N 1
ATOM 603 C CA . GLY A 1 82 ? 18.451 -4.216 -26.296 1.00 86.00 82 GLY A CA 1
ATOM 604 C C . GLY A 1 82 ? 17.194 -4.076 -27.143 1.00 86.00 82 GLY A C 1
ATOM 605 O O . GLY A 1 82 ? 16.597 -3.008 -27.220 1.00 86.00 82 GLY A O 1
ATOM 606 N N . SER A 1 83 ? 16.831 -5.161 -27.823 1.00 82.31 83 SER A N 1
ATOM 607 C CA . SER A 1 83 ? 15.627 -5.247 -28.669 1.00 82.31 83 SER A CA 1
ATOM 608 C C . SER A 1 83 ? 14.631 -6.305 -28.187 1.00 82.31 83 SER A C 1
ATOM 610 O O . SER A 1 83 ? 13.662 -6.584 -28.884 1.00 82.31 83 SER A O 1
ATOM 612 N N . GLY A 1 84 ? 14.903 -6.919 -27.031 1.00 87.38 84 GLY A N 1
ATOM 613 C CA . GLY A 1 84 ? 14.016 -7.893 -26.407 1.00 87.38 84 GLY A CA 1
ATOM 614 C C . GLY A 1 84 ? 12.967 -7.225 -25.527 1.00 87.38 84 GLY A C 1
ATOM 615 O O . GLY A 1 84 ? 13.121 -6.068 -25.134 1.00 87.38 84 GLY A O 1
ATOM 616 N N . ASP A 1 85 ? 11.928 -7.990 -25.213 1.00 89.81 85 ASP A N 1
ATOM 617 C CA . ASP A 1 85 ? 10.919 -7.607 -24.235 1.00 89.81 85 ASP A CA 1
ATOM 618 C C . ASP A 1 85 ? 11.397 -7.949 -22.822 1.00 89.81 85 ASP A C 1
ATOM 620 O O . ASP A 1 85 ? 12.163 -8.896 -22.622 1.00 89.81 85 ASP A O 1
ATOM 624 N N . GLN A 1 86 ? 10.918 -7.182 -21.846 1.00 90.69 86 GLN A N 1
ATOM 625 C CA . GLN A 1 86 ? 11.206 -7.399 -20.439 1.00 90.69 86 GLN A CA 1
ATOM 626 C C . GLN A 1 86 ? 9.903 -7.470 -19.649 1.00 90.69 86 GLN A C 1
ATOM 628 O O . GLN A 1 86 ? 9.091 -6.544 -19.684 1.00 90.69 86 GLN A O 1
ATOM 633 N N . ASP A 1 87 ? 9.733 -8.555 -18.899 1.00 93.94 87 ASP A N 1
ATOM 634 C CA . ASP A 1 87 ? 8.543 -8.760 -18.084 1.00 93.94 87 ASP A CA 1
ATOM 635 C C . ASP A 1 87 ? 8.666 -8.016 -16.754 1.00 93.94 87 ASP A C 1
ATOM 637 O O . ASP A 1 87 ? 9.593 -8.249 -15.965 1.00 93.94 87 ASP A O 1
ATOM 641 N N . LEU A 1 88 ? 7.690 -7.151 -16.485 1.00 94.75 88 LEU A N 1
ATOM 642 C CA . LEU A 1 88 ? 7.558 -6.415 -15.234 1.00 94.75 88 LEU A CA 1
ATOM 643 C C . LEU A 1 88 ? 6.322 -6.890 -14.473 1.00 94.75 88 LEU A C 1
ATOM 645 O O . LEU A 1 88 ? 5.230 -6.992 -15.033 1.00 94.75 88 LEU A O 1
ATOM 649 N N . ILE A 1 89 ? 6.490 -7.120 -13.177 1.00 96.50 89 ILE A N 1
ATOM 650 C CA . ILE A 1 89 ? 5.403 -7.420 -12.254 1.00 96.50 89 ILE A CA 1
ATOM 651 C C . ILE A 1 89 ? 5.103 -6.154 -11.464 1.00 96.50 89 ILE A C 1
ATOM 653 O O . ILE A 1 89 ? 5.961 -5.616 -10.767 1.00 96.50 89 ILE A O 1
ATOM 657 N N . PHE A 1 90 ? 3.860 -5.695 -11.561 1.00 96.50 90 PHE A N 1
ATOM 658 C CA . PHE A 1 90 ? 3.332 -4.642 -10.709 1.00 96.50 90 PHE A CA 1
ATOM 659 C C . PHE A 1 90 ? 2.469 -5.267 -9.613 1.00 96.50 90 PHE A C 1
ATOM 661 O O . PHE A 1 90 ? 1.506 -5.981 -9.909 1.00 96.50 90 PHE A O 1
ATOM 668 N N . THR A 1 91 ? 2.806 -5.005 -8.353 1.00 96.94 91 THR A N 1
ATOM 669 C CA . THR A 1 91 ? 2.038 -5.463 -7.193 1.00 96.94 91 THR A CA 1
ATOM 670 C C . THR A 1 91 ? 1.471 -4.275 -6.431 1.00 96.94 91 THR A C 1
ATOM 672 O O . THR A 1 91 ? 2.109 -3.233 -6.307 1.00 96.94 91 THR A O 1
ATOM 675 N N . ALA A 1 92 ? 0.253 -4.440 -5.922 1.00 96.94 92 ALA A N 1
ATOM 676 C CA . ALA A 1 92 ? -0.425 -3.467 -5.080 1.00 96.94 92 ALA A CA 1
ATOM 677 C C . ALA A 1 92 ? -1.210 -4.232 -4.009 1.00 96.94 92 ALA A C 1
ATOM 679 O O . ALA A 1 92 ? -2.236 -4.850 -4.301 1.00 96.94 92 ALA A O 1
ATOM 680 N N . LEU A 1 93 ? -0.697 -4.241 -2.780 1.00 96.75 93 LEU A N 1
ATOM 681 C CA . LEU A 1 93 ? -1.241 -5.020 -1.671 1.00 96.75 93 LEU A CA 1
ATOM 682 C C . LEU A 1 93 ? -1.638 -4.103 -0.513 1.00 96.75 93 LEU A C 1
ATOM 684 O O . LEU A 1 93 ? -0.816 -3.351 -0.002 1.00 96.75 93 LEU A O 1
ATOM 688 N N . GLY A 1 94 ? -2.893 -4.186 -0.068 1.00 96.88 94 GLY A N 1
ATOM 689 C CA . GLY A 1 94 ? -3.337 -3.539 1.168 1.00 96.88 94 GLY A CA 1
ATOM 690 C C . GLY A 1 94 ? -2.883 -4.341 2.386 1.00 96.88 94 GLY A C 1
ATOM 691 O O . GLY A 1 94 ? -3.128 -5.545 2.455 1.00 96.88 94 GLY A O 1
ATOM 692 N N . THR A 1 95 ? -2.240 -3.685 3.347 1.00 96.56 95 THR A N 1
ATOM 693 C CA . THR A 1 95 ? -1.610 -4.315 4.521 1.00 96.56 95 THR A CA 1
ATOM 694 C C . THR A 1 95 ? -2.094 -3.701 5.834 1.00 96.56 95 THR A C 1
ATOM 696 O O . THR A 1 95 ? -1.374 -3.690 6.828 1.00 96.56 95 THR A O 1
ATOM 699 N N . SER A 1 96 ? -3.331 -3.193 5.846 1.00 97.44 96 SER A N 1
ATOM 700 C CA . SER A 1 96 ? -3.920 -2.520 7.002 1.00 97.44 96 SER A CA 1
ATOM 701 C C . SER A 1 96 ? -3.910 -3.386 8.264 1.00 97.44 96 SER A C 1
ATOM 703 O O . SER A 1 96 ? -4.295 -4.558 8.232 1.00 97.44 96 SER A O 1
ATOM 705 N N . THR A 1 97 ? -3.524 -2.794 9.391 1.00 96.94 97 THR A N 1
ATOM 706 C CA . THR A 1 97 ? -3.501 -3.464 10.694 1.00 96.94 97 THR A CA 1
ATOM 707 C C . THR A 1 97 ? -4.199 -2.637 11.762 1.00 96.94 97 THR A C 1
ATOM 709 O O . THR A 1 97 ? -4.357 -1.421 11.644 1.00 96.94 97 THR A O 1
ATOM 712 N N . VAL A 1 98 ? -4.636 -3.319 12.820 1.00 96.19 98 VAL A N 1
ATOM 713 C CA . VAL A 1 98 ? -5.143 -2.680 14.029 1.00 96.19 98 VAL A CA 1
ATOM 714 C C . VAL A 1 98 ? -4.410 -3.228 15.244 1.00 96.19 98 VAL A C 1
ATOM 716 O O . VAL A 1 98 ? -4.155 -4.429 15.335 1.00 96.19 98 VAL A O 1
ATOM 719 N N . THR A 1 99 ? -4.106 -2.353 16.195 1.00 95.62 99 THR A N 1
ATOM 720 C CA . THR A 1 99 ? -3.526 -2.715 17.489 1.00 95.62 99 THR A CA 1
ATOM 721 C C . THR A 1 99 ? -4.335 -2.062 18.603 1.00 95.62 99 THR A C 1
ATOM 723 O O . THR A 1 99 ? -4.639 -0.875 18.540 1.00 95.62 99 THR A O 1
ATOM 726 N N . GLY A 1 100 ? -4.698 -2.816 19.638 1.00 92.50 100 GLY A N 1
ATOM 727 C CA . GLY A 1 100 ? -5.517 -2.306 20.738 1.00 92.50 100 GLY A CA 1
ATOM 728 C C . GLY A 1 100 ? -5.778 -3.364 21.807 1.00 92.50 100 GLY A C 1
ATOM 729 O O . GLY A 1 100 ? -4.985 -4.289 21.986 1.00 92.50 100 GLY A O 1
ATOM 730 N N . ALA A 1 101 ? -6.894 -3.227 22.526 1.00 89.06 101 ALA A N 1
ATOM 731 C CA . ALA A 1 101 ? -7.327 -4.205 23.523 1.00 89.06 101 ALA A CA 1
ATOM 732 C C . ALA A 1 101 ? -7.580 -5.604 22.924 1.00 89.06 101 ALA A C 1
ATOM 734 O O . ALA A 1 101 ? -7.961 -5.754 21.767 1.00 89.06 101 ALA A O 1
ATOM 735 N N . GLY A 1 102 ? -7.415 -6.650 23.742 1.00 87.38 102 GLY A N 1
ATOM 736 C CA . GLY A 1 102 ? -7.518 -8.046 23.289 1.00 87.38 102 GLY A CA 1
ATOM 737 C C . GLY A 1 102 ? -8.927 -8.512 22.898 1.00 87.38 102 GLY A C 1
ATOM 738 O O . GLY A 1 102 ? -9.065 -9.562 22.282 1.00 87.38 102 GLY A O 1
ATOM 739 N N . ASN A 1 103 ? -9.969 -7.757 23.250 1.00 86.19 103 ASN A N 1
ATOM 740 C CA . ASN A 1 103 ? -11.363 -8.031 22.889 1.00 86.19 103 ASN A CA 1
ATOM 741 C C . ASN A 1 103 ? -11.846 -7.205 21.681 1.00 86.19 103 ASN A C 1
ATOM 743 O O . ASN A 1 103 ? -13.049 -7.007 21.524 1.00 86.19 103 ASN A O 1
ATOM 747 N N . LEU A 1 104 ? -10.926 -6.694 20.862 1.00 91.12 104 LEU A N 1
ATOM 748 C CA . LEU A 1 104 ? -11.234 -5.886 19.688 1.00 91.12 104 LEU A CA 1
ATOM 749 C C . LEU A 1 104 ? -11.731 -6.748 18.516 1.00 91.12 104 LEU A C 1
ATOM 751 O O . LEU A 1 104 ? -11.125 -7.766 18.182 1.00 91.12 104 LEU A O 1
ATOM 755 N N . LEU A 1 105 ? -12.794 -6.290 17.851 1.00 93.56 105 LEU A N 1
ATOM 756 C CA . LEU A 1 105 ? -13.193 -6.757 16.524 1.00 93.56 105 LEU A CA 1
ATOM 757 C C . LEU A 1 105 ? -12.966 -5.630 15.514 1.00 93.56 105 LEU A C 1
ATOM 759 O O . LEU A 1 105 ? -13.352 -4.491 15.757 1.00 93.56 105 LEU A O 1
ATOM 763 N N . SER A 1 106 ? -12.367 -5.952 14.372 1.00 94.19 106 SER A N 1
ATOM 764 C CA . SER A 1 106 ? -12.044 -4.980 13.326 1.00 94.19 106 SER A CA 1
ATOM 765 C C . SER A 1 106 ? -12.223 -5.574 11.936 1.00 94.19 106 SER A C 1
ATOM 767 O O . SER A 1 106 ? -12.012 -6.772 11.739 1.00 94.19 106 SER A O 1
ATOM 769 N N . GLY A 1 107 ? -12.516 -4.720 10.961 1.00 94.44 107 GLY A N 1
ATOM 770 C CA . GLY A 1 107 ? -12.510 -5.062 9.545 1.00 94.44 107 GLY A CA 1
ATOM 771 C C . GLY A 1 107 ? -12.001 -3.891 8.716 1.00 94.44 107 GLY A C 1
ATOM 772 O O . GLY A 1 107 ? -12.157 -2.736 9.107 1.00 94.44 107 GLY A O 1
ATOM 773 N N . PHE A 1 108 ? -11.398 -4.199 7.571 1.00 95.81 108 PHE A N 1
ATOM 774 C CA . PHE A 1 108 ? -10.865 -3.207 6.645 1.00 95.81 108 PHE A CA 1
ATOM 775 C C . PHE A 1 108 ? -11.378 -3.475 5.237 1.00 95.81 108 PHE A C 1
ATOM 777 O O . PHE A 1 108 ? -11.367 -4.615 4.774 1.00 95.81 108 PHE A O 1
ATOM 784 N N . GLN A 1 109 ? -11.772 -2.409 4.545 1.00 95.25 109 GLN A N 1
ATOM 785 C CA . GLN A 1 109 ? -11.993 -2.414 3.106 1.00 95.25 109 GLN A CA 1
ATOM 786 C C . GLN A 1 109 ? -10.938 -1.503 2.480 1.00 95.25 109 GLN A C 1
ATOM 788 O O . GLN A 1 109 ? -11.106 -0.289 2.435 1.00 95.25 109 GLN A O 1
ATOM 793 N N . THR A 1 110 ? -9.827 -2.089 2.038 1.00 95.75 110 THR A N 1
ATOM 794 C CA . THR A 1 110 ? -8.708 -1.342 1.451 1.00 95.75 110 THR A CA 1
ATOM 795 C C . THR A 1 110 ? -8.708 -1.516 -0.063 1.00 95.75 110 THR A C 1
ATOM 797 O O . THR A 1 110 ? -8.796 -2.637 -0.563 1.00 95.75 110 THR A O 1
ATOM 800 N N . GLN A 1 111 ? -8.614 -0.402 -0.786 1.00 96.50 111 GLN A N 1
ATOM 801 C CA . GLN A 1 111 ? -8.400 -0.367 -2.230 1.00 96.50 111 GLN A CA 1
ATOM 802 C C . GLN A 1 111 ? -7.018 0.226 -2.484 1.00 96.50 111 GLN A C 1
ATOM 804 O O . GLN A 1 111 ? -6.652 1.217 -1.858 1.00 96.50 111 GLN A O 1
ATOM 809 N N . VAL A 1 112 ? -6.247 -0.399 -3.371 1.00 97.44 112 VAL A N 1
ATOM 810 C CA . VAL A 1 112 ? -4.890 0.043 -3.702 1.00 97.44 112 VAL A CA 1
ATOM 811 C C . VAL A 1 112 ? -4.769 0.135 -5.213 1.00 97.44 112 VAL A C 1
ATOM 813 O O . VAL A 1 112 ? -5.171 -0.778 -5.934 1.00 97.44 112 VAL A O 1
ATOM 816 N N . ALA A 1 113 ? -4.215 1.246 -5.676 1.00 94.56 113 ALA A N 1
ATOM 817 C CA . ALA A 1 113 ? -3.903 1.499 -7.069 1.00 94.56 113 ALA A CA 1
ATOM 818 C C . ALA A 1 113 ? -2.554 2.214 -7.147 1.00 94.56 113 ALA A C 1
ATOM 820 O O . ALA A 1 113 ? -2.110 2.830 -6.179 1.00 94.56 113 ALA A O 1
ATOM 821 N N . GLY A 1 114 ? -1.913 2.150 -8.306 1.00 93.81 114 GLY A N 1
ATOM 822 C CA . GLY A 1 114 ? -0.706 2.914 -8.567 1.00 93.81 114 GLY A CA 1
ATOM 823 C C . GLY A 1 114 ? -0.478 3.094 -10.056 1.00 93.81 114 GLY A C 1
ATOM 824 O O . GLY A 1 114 ? -1.113 2.442 -10.886 1.00 93.81 114 GLY A O 1
ATOM 825 N N . GLU A 1 115 ? 0.430 4.006 -10.368 1.00 94.50 115 GLU A N 1
ATOM 826 C CA . GLU A 1 115 ? 0.831 4.354 -11.722 1.00 94.50 115 GLU A CA 1
ATOM 827 C C . GLU A 1 115 ? 2.349 4.224 -11.834 1.00 94.50 115 GLU A C 1
ATOM 829 O O . GLU A 1 115 ? 3.087 4.587 -10.917 1.00 94.50 115 GLU A O 1
ATOM 834 N N . VAL A 1 116 ? 2.812 3.693 -12.964 1.00 94.06 116 VAL A N 1
ATOM 835 C CA . VAL A 1 116 ? 4.234 3.519 -13.255 1.00 94.06 116 VAL A CA 1
ATOM 836 C C . VAL A 1 116 ? 4.565 4.300 -14.511 1.00 94.06 116 VAL A C 1
ATOM 838 O O . VAL A 1 116 ? 3.946 4.107 -15.555 1.00 94.06 116 VAL A O 1
ATOM 841 N N . THR A 1 117 ? 5.575 5.159 -14.414 1.00 93.88 117 THR A N 1
ATOM 842 C CA . THR A 1 117 ? 6.138 5.876 -15.559 1.00 93.88 117 THR A CA 1
ATOM 843 C C . THR A 1 117 ? 7.571 5.423 -15.785 1.00 93.88 117 THR A C 1
ATOM 845 O O . THR A 1 117 ? 8.395 5.479 -14.874 1.00 93.88 117 THR A O 1
ATOM 848 N N . LEU A 1 118 ? 7.866 5.000 -17.014 1.00 91.88 118 LEU A N 1
ATOM 849 C CA . LEU A 1 118 ? 9.213 4.676 -17.466 1.00 91.88 118 LEU A CA 1
ATOM 850 C C . LEU A 1 118 ? 9.699 5.766 -18.426 1.00 91.88 118 LEU A C 1
ATOM 852 O O . LEU A 1 118 ? 9.047 6.043 -19.433 1.00 91.88 118 LEU A O 1
ATOM 856 N N . THR A 1 119 ? 10.853 6.356 -18.122 1.00 93.56 119 THR A N 1
ATOM 857 C CA . THR A 1 119 ? 11.448 7.444 -18.909 1.00 93.56 119 THR A CA 1
ATOM 858 C C . THR A 1 119 ? 12.841 7.043 -19.377 1.00 93.56 119 THR A C 1
ATOM 860 O O . THR A 1 119 ? 13.678 6.659 -18.565 1.00 93.56 119 THR A O 1
ATOM 863 N N . TYR A 1 120 ? 13.101 7.177 -20.681 1.00 91.69 120 TYR A N 1
ATOM 864 C CA . TYR A 1 120 ? 14.425 6.978 -21.272 1.00 91.69 120 TYR A CA 1
ATOM 865 C C . TYR A 1 120 ? 15.041 8.319 -21.668 1.00 91.69 120 TYR A C 1
ATOM 867 O O . TYR A 1 120 ? 14.461 9.069 -22.454 1.00 91.69 120 TYR A O 1
ATOM 875 N N . GLU A 1 121 ? 16.246 8.591 -21.171 1.00 91.06 121 GLU A N 1
ATOM 876 C CA . GLU A 1 121 ? 17.053 9.744 -21.573 1.00 91.06 121 GLU A CA 1
ATOM 877 C C . GLU A 1 121 ? 18.271 9.278 -22.378 1.00 91.06 121 GLU A C 1
ATOM 879 O O . GLU A 1 121 ? 19.074 8.470 -21.912 1.00 91.06 121 GLU A O 1
ATOM 884 N N . TYR A 1 122 ? 18.420 9.789 -23.604 1.00 85.38 122 TYR A N 1
ATOM 885 C CA . TYR A 1 122 ? 19.502 9.405 -24.514 1.00 85.38 122 TYR A CA 1
ATOM 886 C C . TYR A 1 122 ? 20.591 10.477 -24.564 1.00 85.38 122 TYR A C 1
ATOM 888 O O . TYR A 1 122 ? 20.305 11.663 -24.726 1.00 85.38 122 TYR A O 1
ATOM 896 N N . GLN A 1 123 ? 21.855 10.050 -24.505 1.00 82.00 123 GLN A N 1
ATOM 897 C CA . GLN A 1 123 ? 23.001 10.917 -24.777 1.00 82.00 123 GLN A CA 1
ATOM 898 C C . GLN A 1 123 ? 23.452 10.784 -26.234 1.00 82.00 123 GLN A C 1
ATOM 900 O O . GLN A 1 123 ? 23.566 9.681 -26.770 1.00 82.00 123 GLN A O 1
ATOM 905 N N . SER A 1 124 ? 23.739 11.916 -26.873 1.00 79.38 124 SER A N 1
ATOM 906 C CA . SER A 1 124 ? 24.242 11.963 -28.246 1.00 79.38 124 SER A CA 1
ATOM 907 C C . SER A 1 124 ? 25.651 11.371 -28.330 1.00 79.38 124 SER A C 1
ATOM 909 O O . SER A 1 124 ? 26.566 11.851 -27.663 1.00 79.38 124 SER A O 1
ATOM 911 N N . VAL A 1 125 ? 25.853 10.372 -29.192 1.00 77.56 125 VAL A N 1
ATOM 912 C CA . VAL A 1 125 ? 27.191 9.846 -29.498 1.00 77.56 125 VAL A CA 1
ATOM 913 C C . VAL A 1 125 ? 27.808 10.685 -30.630 1.00 77.56 125 VAL A C 1
ATOM 915 O O . VAL A 1 125 ? 27.186 10.793 -31.688 1.00 77.56 125 VAL A O 1
ATOM 918 N N . PRO A 1 126 ? 29.003 11.287 -30.456 1.00 76.06 126 PRO A N 1
ATOM 919 C CA . PRO A 1 126 ? 29.681 12.004 -31.535 1.00 76.06 126 PRO A CA 1
ATOM 920 C C . PRO A 1 126 ? 30.021 11.074 -32.707 1.00 76.06 126 PRO A C 1
ATOM 922 O O . PRO A 1 126 ? 30.497 9.957 -32.496 1.00 76.06 126 PRO A O 1
ATOM 925 N N . GLU A 1 127 ? 29.819 11.536 -33.944 1.00 77.38 127 GLU A N 1
ATOM 926 C CA . GLU A 1 127 ? 30.171 10.755 -35.135 1.00 77.38 127 GLU A CA 1
ATOM 927 C C . GLU A 1 127 ? 31.679 10.427 -35.154 1.00 77.38 127 GLU A C 1
ATOM 929 O O . GLU A 1 127 ? 32.511 11.318 -34.926 1.00 77.38 127 GLU A O 1
ATOM 934 N N . PRO A 1 128 ? 32.077 9.171 -35.448 1.00 66.19 128 PRO A N 1
ATOM 935 C CA . PRO A 1 128 ? 33.485 8.821 -35.558 1.00 66.19 128 PRO A CA 1
ATOM 936 C C . PRO A 1 128 ? 34.097 9.544 -36.765 1.00 66.19 128 PRO A C 1
ATOM 938 O O . PRO A 1 128 ? 33.848 9.213 -37.922 1.00 66.19 128 PRO A O 1
ATOM 941 N N . THR A 1 129 ? 34.961 10.523 -36.501 1.00 62.28 129 THR A N 1
ATOM 942 C CA . THR A 1 129 ? 35.623 11.385 -37.502 1.00 62.28 129 THR A CA 1
ATOM 943 C C . THR A 1 129 ? 36.687 10.660 -38.348 1.00 62.28 129 THR A C 1
ATOM 945 O O . THR A 1 129 ? 37.452 11.288 -39.080 1.00 62.28 129 THR A O 1
ATOM 948 N N . SER A 1 130 ? 36.764 9.328 -38.287 1.00 58.47 130 SER A N 1
ATOM 949 C CA . SER A 1 130 ? 37.865 8.531 -38.841 1.00 58.47 130 SER A CA 1
ATOM 950 C C . SER A 1 130 ? 37.767 8.226 -40.343 1.00 58.47 130 SER A C 1
ATOM 952 O O . SER A 1 130 ? 38.755 7.786 -40.931 1.00 58.47 130 SER A O 1
ATOM 954 N N . VAL A 1 131 ? 36.637 8.495 -41.009 1.00 53.66 131 VAL A N 1
ATOM 955 C CA . VAL A 1 131 ? 36.440 8.089 -42.420 1.00 53.66 131 VAL A CA 1
ATOM 956 C C . VAL A 1 131 ? 36.973 9.118 -43.435 1.00 53.66 131 VAL A C 1
ATOM 958 O O . VAL A 1 131 ? 37.243 8.776 -44.583 1.00 53.66 131 VAL A O 1
ATOM 961 N N . ILE A 1 132 ? 37.227 10.368 -43.029 1.00 54.00 132 ILE A N 1
ATOM 962 C CA . ILE A 1 132 ? 37.652 11.433 -43.963 1.00 54.00 132 ILE A CA 1
ATOM 963 C C . ILE A 1 132 ? 39.186 11.472 -44.155 1.00 54.00 132 ILE A C 1
ATOM 965 O O . ILE A 1 132 ? 39.673 11.868 -45.214 1.00 54.00 132 ILE A O 1
ATOM 969 N N . GLY A 1 133 ? 39.972 10.988 -43.184 1.00 50.88 133 GLY A N 1
ATOM 970 C CA . GLY A 1 133 ? 41.442 11.040 -43.238 1.00 50.88 133 GLY A CA 1
ATOM 971 C C . GLY A 1 133 ? 42.106 10.013 -44.166 1.00 50.88 133 GLY A C 1
ATOM 972 O O . GLY A 1 133 ? 43.169 10.283 -44.721 1.00 50.88 133 GLY A O 1
ATOM 973 N N . LEU A 1 134 ? 41.485 8.848 -44.381 1.00 54.09 134 LEU A N 1
ATOM 974 C CA . LEU A 1 134 ? 42.081 7.765 -45.181 1.00 54.09 134 LEU A CA 1
ATOM 975 C C . LEU A 1 134 ? 41.805 7.896 -46.690 1.00 54.09 134 LEU A C 1
ATOM 977 O O . LEU A 1 134 ? 42.583 7.393 -47.499 1.00 54.09 134 LEU A O 1
ATOM 981 N N . GLY A 1 135 ? 40.751 8.617 -47.088 1.00 49.03 135 GLY A N 1
ATOM 982 C CA . GLY A 1 135 ? 40.412 8.838 -48.501 1.00 49.03 135 GLY A CA 1
ATOM 983 C C . GLY A 1 135 ? 41.289 9.879 -49.209 1.00 49.03 135 GLY A C 1
ATOM 984 O O . GLY A 1 135 ? 41.514 9.777 -50.414 1.00 49.03 135 GLY A O 1
ATOM 985 N N . LEU A 1 136 ? 41.833 10.860 -48.478 1.00 52.97 136 LEU A N 1
ATOM 986 C CA . LEU A 1 136 ? 42.609 11.962 -49.069 1.00 52.97 136 LEU A CA 1
ATOM 987 C C . LEU A 1 136 ? 44.110 11.667 -49.220 1.00 52.97 136 LEU A C 1
ATOM 989 O O . LEU A 1 136 ? 44.765 12.286 -50.056 1.00 52.97 136 LEU A O 1
ATOM 993 N N . VAL A 1 137 ? 44.660 10.694 -48.485 1.00 53.66 137 VAL A N 1
ATOM 994 C CA . VAL A 1 137 ? 46.072 10.287 -48.638 1.00 53.66 137 VAL A CA 1
ATOM 995 C C . VAL A 1 137 ? 46.265 9.370 -49.859 1.00 53.66 137 VAL A C 1
ATOM 997 O O . VAL A 1 137 ? 47.301 9.430 -50.520 1.00 53.66 137 VAL A O 1
ATOM 1000 N N . GLY A 1 138 ? 45.251 8.576 -50.228 1.00 49.16 138 GLY A N 1
ATOM 1001 C CA . GLY A 1 138 ? 45.323 7.638 -51.356 1.00 49.16 138 GLY A CA 1
ATOM 1002 C C . GLY A 1 138 ? 45.314 8.284 -52.750 1.00 49.16 138 GLY A C 1
ATOM 1003 O O . GLY A 1 138 ? 45.923 7.747 -53.673 1.00 49.16 138 GLY A O 1
ATOM 1004 N N . LEU A 1 139 ? 44.683 9.454 -52.922 1.00 53.84 139 LEU A N 1
ATOM 1005 C CA . LEU A 1 139 ? 44.622 10.141 -54.224 1.00 53.84 139 LEU A CA 1
ATOM 1006 C C . LEU A 1 139 ? 45.868 10.993 -54.546 1.00 53.84 139 LEU A C 1
ATOM 1008 O O . LEU A 1 139 ? 46.068 11.357 -55.704 1.00 53.84 139 LEU A O 1
ATOM 1012 N N . GLY A 1 140 ? 46.725 11.293 -53.564 1.00 50.59 140 GLY A N 1
ATOM 1013 C CA . GLY A 1 140 ? 47.913 12.139 -53.755 1.00 50.59 140 GLY A CA 1
ATOM 1014 C C . GLY A 1 140 ? 49.120 11.441 -54.398 1.00 50.59 140 GLY A C 1
ATOM 1015 O O . GLY A 1 140 ? 50.016 12.114 -54.901 1.00 50.59 140 GLY A O 1
ATOM 1016 N N . LEU A 1 141 ? 49.156 10.103 -54.416 1.00 51.59 141 LEU A N 1
ATOM 1017 C CA . LEU A 1 141 ? 50.320 9.332 -54.883 1.00 51.59 141 LEU A CA 1
ATOM 1018 C C . LEU A 1 141 ? 50.259 8.915 -56.366 1.00 51.59 141 LEU A C 1
ATOM 1020 O O . LEU A 1 141 ? 51.248 8.411 -56.893 1.00 51.59 141 LEU A O 1
ATOM 1024 N N . LEU A 1 142 ? 49.146 9.151 -57.073 1.00 54.03 142 LEU A N 1
ATOM 1025 C CA . LEU A 1 142 ? 48.977 8.712 -58.470 1.00 54.03 142 LEU A CA 1
ATOM 1026 C C . LEU A 1 142 ? 49.442 9.728 -59.535 1.00 54.03 142 LEU A C 1
ATOM 1028 O O . LEU A 1 142 ? 49.466 9.392 -60.717 1.00 54.03 142 LEU A O 1
ATOM 1032 N N . THR A 1 143 ? 49.859 10.944 -59.167 1.00 52.00 143 THR A N 1
ATOM 1033 C CA . THR A 1 143 ? 50.213 12.004 -60.141 1.00 52.00 143 THR A CA 1
ATOM 1034 C C . THR A 1 143 ? 51.710 12.170 -60.421 1.00 52.00 143 THR A C 1
ATOM 1036 O O . THR A 1 143 ? 52.078 12.975 -61.276 1.00 52.00 143 THR A O 1
ATOM 1039 N N . GLN A 1 144 ? 52.597 11.380 -59.808 1.00 56.31 144 GLN A N 1
ATOM 1040 C CA . GLN A 1 144 ? 54.035 11.421 -60.112 1.00 56.31 144 GLN A CA 1
ATOM 1041 C C . GLN A 1 144 ? 54.487 10.300 -61.055 1.00 56.31 144 GLN A C 1
ATOM 1043 O O . GLN A 1 144 ? 55.349 9.500 -60.708 1.00 56.31 144 GLN A O 1
ATOM 1048 N N . THR A 1 145 ? 53.989 10.260 -62.293 1.00 53.66 145 THR A N 1
ATOM 1049 C CA . THR A 1 145 ? 54.783 9.649 -63.372 1.00 53.66 145 THR A CA 1
ATOM 1050 C C . THR A 1 145 ? 54.693 10.445 -64.672 1.00 53.66 145 THR A C 1
ATOM 1052 O O . THR A 1 145 ? 53.617 10.762 -65.165 1.00 53.66 145 THR A O 1
ATOM 1055 N N . LYS A 1 146 ? 55.879 10.676 -65.253 1.00 48.50 146 LYS A N 1
ATOM 1056 C CA . LYS A 1 146 ? 56.185 11.175 -66.607 1.00 48.50 146 LYS A CA 1
ATOM 1057 C C . LYS A 1 146 ? 56.235 12.694 -66.798 1.00 48.50 146 LYS A C 1
ATOM 1059 O O . LYS A 1 146 ? 55.280 13.313 -67.251 1.00 48.50 146 LYS A O 1
ATOM 1064 N N . ARG A 1 147 ? 57.458 13.232 -66.695 1.00 45.56 147 ARG A N 1
ATOM 1065 C CA . ARG A 1 147 ? 58.110 13.927 -67.825 1.00 45.56 147 ARG A CA 1
ATOM 1066 C C . ARG A 1 147 ? 59.623 14.054 -67.611 1.00 45.56 147 ARG A C 1
ATOM 1068 O O . ARG A 1 147 ? 60.111 14.978 -66.977 1.00 45.56 147 ARG A O 1
ATOM 1075 N N . THR A 1 148 ? 60.367 13.120 -68.200 1.00 47.84 148 THR A N 1
ATOM 1076 C CA . THR A 1 148 ? 61.791 13.261 -68.524 1.00 47.84 148 THR A CA 1
ATOM 1077 C C . THR A 1 148 ? 61.952 13.287 -70.046 1.00 47.84 148 THR A C 1
ATOM 1079 O O . THR A 1 148 ? 61.595 12.314 -70.704 1.00 47.84 148 THR A O 1
ATOM 1082 N N . ARG A 1 149 ? 62.491 14.386 -70.601 1.00 40.19 149 ARG A N 1
ATOM 1083 C CA . ARG A 1 149 ? 63.692 14.439 -71.477 1.00 40.19 149 ARG A CA 1
ATOM 1084 C C . ARG A 1 149 ? 63.816 15.766 -72.258 1.00 40.19 149 ARG A C 1
ATOM 1086 O O . ARG A 1 149 ? 62.979 16.082 -73.089 1.00 40.19 149 ARG A O 1
ATOM 1093 N N . LYS A 1 150 ? 64.917 16.469 -71.953 1.00 40.47 150 LYS A N 1
ATOM 1094 C CA . LYS A 1 150 ? 65.885 17.203 -72.805 1.00 40.47 150 LYS A CA 1
ATOM 1095 C C . LYS A 1 150 ? 65.572 17.412 -74.306 1.00 40.47 150 LYS A C 1
ATOM 1097 O O . LYS A 1 150 ? 65.434 16.425 -75.024 1.00 40.47 150 LYS A O 1
ATOM 1102 N N . SER A 1 151 ? 65.733 18.656 -74.773 1.00 44.12 151 SER A N 1
ATOM 1103 C CA . SER A 1 151 ? 66.791 19.094 -75.710 1.00 44.12 151 SER A CA 1
ATOM 1104 C C . SER A 1 151 ? 67.102 20.567 -75.477 1.00 44.12 151 SER A C 1
ATOM 1106 O O . SER A 1 151 ? 66.191 21.272 -74.997 1.00 44.12 151 SER A O 1
#

Secondary structure (DSSP, 8-state):
-PPPPEEEEEEEEEEEEEEETTTTEEEEEE--EEEEEEEE----S---S-TTT---PPP------------TT-TGGGGG-SSS---EEEEEEE--EEE--TT------------------PPPPPP-TTHHHHHHHHTTTSS--------

pLDDT: mean 85.92, std 16.37, range [40.19, 98.06]

Sequence (151 aa):
QEGAPSTVTLDLASEIALILSEPDITLVDVKPLVSEQVALDSYDGVLDFAGSSGVTLPEREASDSRSNTFMSGDSELSYFLGSGDQDLIFTALGTSTVTGAGNLLSGFQTQVAGEVTLTYEYQSVPEPTSVIGLGLVGLGLLTQTKRTRKS

=== Feature glossary ===
Feature key, reading from the visual/contextual features back to the raw sequence:

Rendered structure images. Six rendered views show the 3D structure from the faces of a cube — i.e. along ±x, ±y, ±z. Rendering representation is drawn randomly per protein from cartoon (secondary-structure ribbons), sticks (backbone bonds), or molecular surface; coloring is either N→C rainbow (blue at the N-terminus through red at the C-terminus) or one color per chain.

Contact-map, Ramachandran, and PAE plots. The contact map is a binary N×N matrix image: pixel (i, j) is dark where Cα_i and Cα_j are within 8 Å and |i−j|>4. Because the |i−j|>4 filter removes local helical contacts, off-diagonal stripes parallel to the main diagonal indicate parallel β-sheets; stripes perpendicular to it indicate antiparallel β-sheets. The Ramachandran plot scatters every residue's (φ, ψ) pair against the sterically allowed regions. The PAE heatmap renders the predicted-aligned-error matrix.

InterPro / GO / CATH / organism. Database cross-references. InterPro integrates a dozen domain/family signature 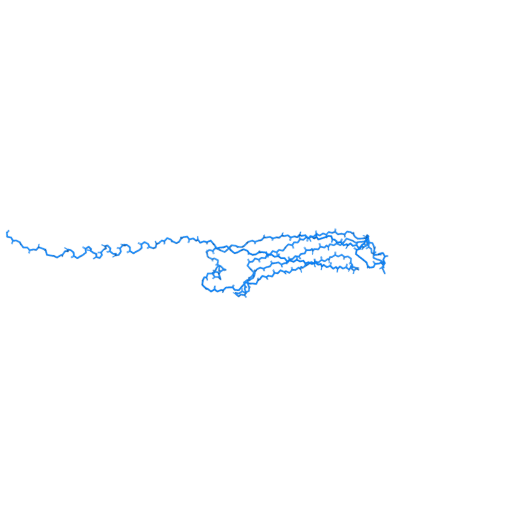databases into unified entries with residue-range hits. GO terms attach function/process/location labels with evidence codes. CATH codes position the fold in a four-level structural taxonomy. Organism is the NCBI-taxonomy species name.

Nearest PDB structures. The Foldseek neighbor list gives the closest experimentally determined structures in the PDB, ranked by structural alignment. TM-score near 1 means near-identical fold; near 0.3 means only rough topology match. This is how one finds what a novel AlphaFold prediction most resembles in the solved-structure universe.

Predicted aligned error. PAE(i, j) answers: if I align the predicted and true structures on residue i, how far off (in Å) do I expect residue j to be? A block-diagonal PAE matrix with low values on the blocks and high values off-diagonal is the signature of a multi-domain protein with confidently predicted domains but uncertain inter-domain orientation.

Solvent-accessible surface area. Accessible surface area quantifies burial. A residue with SASA near zero is packed into the hydrophobic core; one with SASA >100 Å² sits on the surface. Computed here via the Shrake–Rupley numerical algorithm with a 1.4 Å probe.

B-factor. B-factor (Debye–Waller factor) reflects atomic displacement in the crystal lattice. It is an experimental observable (units Å²), not a prediction; low values mean the atom is pinned down, high values mean it moves or is heterogeneous across the crystal.

pLDDT. For AlphaFold models, the B-factor field carries pLDDT — the model's own estimate of local accuracy on a 0–100 scale. Regions with pLDDT<50 should be treated as essentially unmodeled; they often correspond to intrinsically disordered segments.

Backbone torsions (φ/ψ). φ (phi) and ψ (psi) are the two rotatable backbone dihedrals per residue: φ is the C(i-1)–N–Cα–C torsion, ψ is the N–Cα–C–N(i+1) torsion, both in degrees on (−180°, 180°]. α-helical residues cluster near (−60°, −45°); β-strand residues near (−120°, +130°). A Ramachandran plot is simply a scatter of (φ, ψ) for every residue.

Radius of gyration, Cα contacts, bounding box. Radius of gyration (Rg) is the root-mean-square distance of Cα atoms from their centroid — a single number for overall size and compactness. A globular domain of N residues has Rg ≈ 2.2·N^0.38 Å; an extended or disordered chain has a much larger Rg. The Cα contact count is the number of residue pairs whose Cα atoms are within 8 Å and are more than four positions apart in sequence — a standard proxy for tertiary packing density. The bounding box is the smallest axis-aligned box enclosing all Cα atoms.

Secondary structure (3-state, P-SEA). Three-state secondary structure (P-SEA) collapses the eight DSSP classes into helix (a), strand (b), and coil (c). P-SEA assigns these from Cα geometry alone — distances and angles — without requiring backbone oxygens, so it works on any Cα trace.

Secondary structure (8-state, DSSP). DSSP 8-state secondary structure assigns each residue one of H (α-helix), G (3₁₀-helix), I (π-helix), E (extended β-strand), B (isolated β-bridge), T (hydrogen-bonded turn), S (bend), or '-' (coil). The assignment is computed from backbone hydrogen-bond geometry via the Kabsch–Sander algorithm.

Foldseek 3Di. A 3Di character summarizes, for each residue, the relative orientation of the Cα frame of its nearest spatial neighbor. Because it encodes fold topology rather than chemistry, 3Di alignments detect remote structural similarity that sequence alignment misses.

mmCIF coordinates. The mmCIF block holds the 3D Cartesian coordinates of each backbone atom (N, Cα, C, O) in ångströms. mmCIF is the PDB's canonical archive format — a tagged-loop text representation of the atomic model.

Sequence. Sequence gives the chain of amino acids in standard one-letter code (A=alanine, C=cysteine, …, Y=tyrosine), read N→C. It is the only feature that is directly encoded by the gene; all structural features are derived from the folded form of this sequence.